Protein AF-A0A1D8AU66-F1 (afdb_monomer_lite)

Structure (mmCIF, N/CA/C/O backbone):
data_AF-A0A1D8AU66-F1
#
_entry.id   AF-A0A1D8AU66-F1
#
loop_
_atom_site.group_PDB
_atom_site.id
_atom_site.type_symbol
_atom_site.label_atom_id
_atom_site.label_alt_id
_atom_site.label_comp_id
_atom_site.label_asym_id
_atom_site.label_entity_id
_atom_site.label_seq_id
_atom_site.pdbx_PDB_ins_code
_atom_site.Cartn_x
_atom_site.Cartn_y
_ato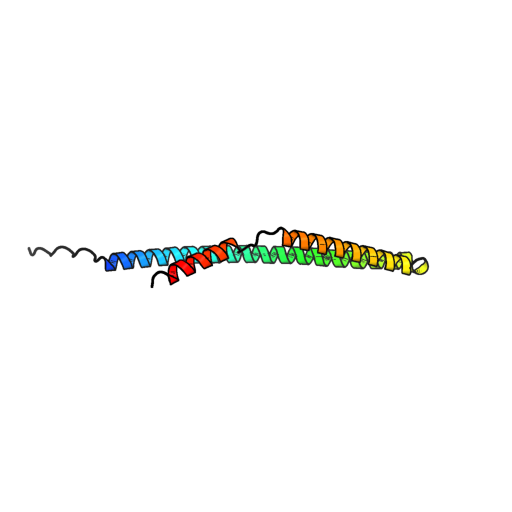m_site.Cartn_z
_atom_site.occupancy
_atom_site.B_iso_or_equiv
_atom_site.auth_seq_id
_atom_site.auth_comp_id
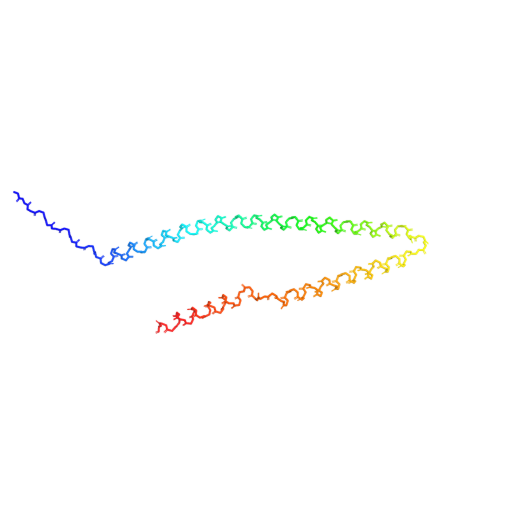_atom_site.auth_asym_id
_atom_site.auth_atom_id
_atom_site.pdbx_PDB_model_num
ATOM 1 N N . MET A 1 1 ? -43.263 4.353 77.482 1.00 49.00 1 MET A N 1
ATOM 2 C CA . MET A 1 1 ? -42.645 3.563 76.398 1.00 49.00 1 MET A CA 1
ATOM 3 C C . MET A 1 1 ? -43.586 3.659 75.216 1.00 49.00 1 MET A C 1
ATOM 5 O O . MET A 1 1 ? -44.596 2.971 75.224 1.00 49.00 1 MET A O 1
ATOM 9 N N . ASP A 1 2 ? -43.315 4.576 74.288 1.00 57.69 2 ASP A N 1
ATOM 10 C CA . ASP A 1 2 ? -44.069 4.679 73.033 1.00 57.69 2 ASP A CA 1
ATOM 11 C C . ASP A 1 2 ? -43.531 3.648 72.027 1.00 57.69 2 ASP A C 1
ATOM 13 O O . ASP A 1 2 ? -42.311 3.565 71.855 1.00 57.69 2 ASP A O 1
ATOM 17 N N . PRO A 1 3 ? -44.389 2.849 71.369 1.00 64.06 3 PRO A N 1
ATOM 18 C CA . PRO A 1 3 ? -43.970 1.966 70.289 1.00 64.06 3 PRO A CA 1
ATOM 19 C C . PRO A 1 3 ? -43.766 2.776 68.998 1.00 64.06 3 PRO A C 1
ATOM 21 O O . PRO A 1 3 ? -44.684 3.433 68.511 1.00 64.06 3 PRO A O 1
ATOM 24 N N . THR A 1 4 ? -42.563 2.733 68.419 1.00 67.25 4 THR A N 1
ATOM 25 C CA . THR A 1 4 ? -42.282 3.340 67.108 1.00 67.25 4 THR A CA 1
ATOM 26 C C . THR A 1 4 ? -42.985 2.551 65.996 1.00 67.25 4 THR A C 1
ATOM 28 O O . THR A 1 4 ? -42.887 1.320 65.991 1.00 67.25 4 THR A O 1
ATOM 31 N N . PRO A 1 5 ? -43.678 3.208 65.046 1.00 66.38 5 PRO A N 1
ATOM 32 C CA . PRO A 1 5 ? -44.357 2.515 63.956 1.00 66.38 5 PRO A CA 1
ATOM 33 C C . PRO A 1 5 ? -43.344 1.823 63.023 1.00 66.38 5 PRO A C 1
ATOM 35 O O . PRO A 1 5 ? -42.224 2.315 62.860 1.00 66.38 5 PRO A O 1
ATOM 38 N N . PRO A 1 6 ? -43.707 0.677 62.417 1.00 64.69 6 PRO A N 1
ATOM 39 C CA . PRO A 1 6 ? -42.821 -0.061 61.525 1.00 64.69 6 PRO A CA 1
ATOM 40 C C . PRO A 1 6 ? -42.542 0.734 60.235 1.00 64.69 6 PRO A C 1
ATOM 42 O O . PRO A 1 6 ? -43.421 1.462 59.765 1.00 64.69 6 PRO A O 1
ATOM 45 N N . PRO A 1 7 ? -41.343 0.603 59.642 1.00 63.94 7 PRO A N 1
ATOM 46 C CA . PRO A 1 7 ? -41.014 1.262 58.383 1.00 63.94 7 PRO A CA 1
ATOM 47 C C . PRO A 1 7 ? -41.921 0.755 57.251 1.00 63.94 7 PRO A C 1
ATOM 49 O O . PRO A 1 7 ? -42.106 -0.451 57.083 1.00 63.94 7 PRO A O 1
ATOM 52 N N . SER A 1 8 ? -42.488 1.682 56.475 1.00 68.00 8 SER A N 1
ATOM 53 C CA . SER A 1 8 ? -43.276 1.381 55.276 1.00 68.00 8 SER A CA 1
ATOM 54 C C . SER A 1 8 ? -42.441 0.577 54.268 1.00 68.00 8 SER A C 1
ATOM 56 O O . SER A 1 8 ? -41.265 0.897 54.076 1.00 68.00 8 SER A O 1
ATOM 58 N N . PRO A 1 9 ? -43.010 -0.449 53.608 1.00 67.00 9 PRO A N 1
ATOM 59 C CA . PRO A 1 9 ? -42.277 -1.249 52.637 1.00 67.00 9 PRO A CA 1
ATOM 60 C C . PRO A 1 9 ? -41.810 -0.362 51.470 1.00 67.00 9 PRO A C 1
ATOM 62 O O . PRO A 1 9 ? -42.581 0.488 51.013 1.00 67.00 9 PRO A O 1
ATOM 65 N N . PRO A 1 10 ? -40.568 -0.533 50.988 1.00 65.06 10 PRO A N 1
ATOM 66 C CA . PRO A 1 10 ? -40.044 0.246 49.872 1.00 65.06 10 PRO A CA 1
ATOM 67 C C . PRO A 1 10 ? -40.964 0.102 48.656 1.00 65.06 10 PRO A C 1
ATOM 69 O O . PRO A 1 10 ? -41.360 -1.003 48.278 1.00 65.06 10 PRO A O 1
ATOM 72 N N . GLY A 1 11 ? -41.349 1.234 48.068 1.00 80.38 11 GLY A N 1
ATOM 73 C CA . GLY A 1 11 ? -42.262 1.251 46.932 1.00 80.38 11 GLY A CA 1
ATOM 74 C C . GLY A 1 11 ? -41.619 0.635 45.687 1.00 80.38 11 GLY A C 1
ATOM 75 O O . GLY A 1 11 ? -40.411 0.732 45.479 1.00 80.38 11 GLY A O 1
ATOM 76 N N . LEU A 1 12 ? -42.436 0.061 44.800 1.00 81.19 12 LEU A N 1
ATOM 77 C CA . LEU A 1 12 ? -41.995 -0.459 43.493 1.00 81.19 12 LEU A CA 1
ATOM 78 C C . LEU A 1 12 ? -41.181 0.570 42.681 1.00 81.19 12 LEU A C 1
ATOM 80 O O . LEU A 1 12 ? -40.279 0.203 41.932 1.00 81.19 12 LEU A O 1
ATOM 84 N N . LEU A 1 13 ? -41.467 1.861 42.870 1.00 84.94 13 LEU A N 1
ATOM 85 C CA . LEU A 1 13 ? -40.744 2.976 42.256 1.00 84.94 13 LEU A CA 1
ATOM 86 C C . LEU A 1 13 ? -39.290 3.089 42.738 1.00 84.94 13 LEU A C 1
ATOM 88 O O . LEU A 1 13 ? -38.414 3.399 41.934 1.00 84.94 13 LEU A O 1
ATOM 92 N N . ASP A 1 14 ? -39.016 2.798 44.011 1.00 81.81 14 ASP A N 1
ATOM 93 C CA . ASP A 1 14 ? -37.648 2.800 44.543 1.00 81.81 14 ASP A CA 1
ATOM 94 C C . ASP A 1 14 ? -36.855 1.598 44.028 1.00 81.81 14 ASP A C 1
ATOM 96 O O . ASP A 1 14 ? -35.682 1.730 43.691 1.00 81.81 14 ASP A O 1
ATOM 100 N N . SER A 1 15 ? -37.506 0.443 43.864 1.00 80.81 15 SER A N 1
ATOM 101 C CA . SER A 1 15 ? -36.875 -0.728 43.239 1.00 80.81 15 SER A CA 1
ATOM 102 C C . SER A 1 15 ? -36.533 -0.477 41.765 1.00 80.81 15 SER A C 1
ATOM 104 O O . SER A 1 15 ? -35.452 -0.842 41.313 1.00 80.81 15 SER A O 1
ATOM 106 N N . LEU A 1 16 ? -37.411 0.201 41.017 1.00 83.19 16 LEU A N 1
ATOM 107 C CA . LEU A 1 16 ? -37.144 0.607 39.631 1.00 83.19 16 LEU A CA 1
ATOM 108 C C . LEU A 1 16 ? -35.994 1.615 39.523 1.00 83.19 16 LEU A C 1
ATOM 110 O O . LEU A 1 16 ? -35.174 1.503 38.614 1.00 83.19 16 LEU A O 1
ATOM 114 N N . ARG A 1 17 ? -35.908 2.572 40.453 1.00 84.25 17 ARG A N 1
ATOM 115 C CA . ARG A 1 17 ? -34.786 3.519 40.520 1.00 84.25 17 ARG A CA 1
ATOM 116 C C . ARG A 1 17 ? -33.468 2.815 40.813 1.00 84.25 17 ARG A C 1
ATOM 118 O O . ARG A 1 17 ? -32.505 3.043 40.095 1.00 84.25 17 ARG A O 1
ATOM 125 N N . LEU A 1 18 ? -33.451 1.901 41.782 1.00 82.12 18 LEU A N 1
ATOM 126 C CA . LEU A 1 18 ? -32.263 1.109 42.106 1.00 82.12 18 LEU A CA 1
ATOM 127 C C . LEU A 1 18 ? -31.803 0.245 40.925 1.00 82.12 18 LEU A C 1
ATOM 129 O O . LEU A 1 18 ? -30.607 0.166 40.649 1.00 82.12 18 LEU A O 1
ATOM 133 N N . LEU A 1 19 ? -32.734 -0.373 40.192 1.00 83.19 19 LEU A N 1
ATOM 134 C CA . LEU A 1 19 ? -32.411 -1.127 38.977 1.00 83.19 19 LEU A CA 1
ATOM 135 C C . LEU A 1 19 ? -31.842 -0.222 37.877 1.00 83.19 19 LEU A C 1
ATOM 137 O O . LEU A 1 19 ? -30.868 -0.597 37.227 1.00 83.19 19 LEU A O 1
ATOM 141 N N . GLY A 1 20 ? -32.419 0.969 37.695 1.00 85.88 20 GLY A N 1
ATOM 142 C CA . GLY A 1 20 ? -31.912 1.984 36.772 1.00 85.88 20 GLY A CA 1
ATOM 143 C C . GLY A 1 20 ? -30.490 2.424 37.116 1.00 85.88 20 GLY A C 1
ATOM 144 O O . GLY A 1 20 ? -29.620 2.387 36.249 1.00 85.88 20 GLY A O 1
ATOM 145 N N . ASP A 1 21 ? -30.227 2.746 38.382 1.00 85.19 21 ASP A N 1
ATOM 146 C CA . ASP A 1 21 ? -28.899 3.151 38.855 1.00 85.19 21 ASP A CA 1
ATOM 147 C C . ASP A 1 21 ? -27.872 2.024 38.697 1.00 85.19 21 ASP A C 1
ATOM 149 O O . ASP A 1 21 ? -26.748 2.263 38.261 1.00 85.19 21 ASP A O 1
ATOM 153 N N . THR A 1 22 ? -28.267 0.775 38.966 1.00 82.62 22 THR A N 1
ATOM 154 C CA . THR A 1 22 ? -27.388 -0.394 38.795 1.00 82.62 22 THR A CA 1
ATOM 155 C C . THR A 1 22 ? -27.046 -0.634 37.320 1.00 82.62 22 THR A C 1
ATOM 157 O O . THR A 1 22 ? -25.907 -0.962 36.990 1.00 82.62 22 THR A O 1
ATOM 160 N N . LEU A 1 23 ? -28.012 -0.447 36.414 1.00 81.12 23 LEU A N 1
ATOM 161 C CA . LEU A 1 23 ? -27.795 -0.551 34.968 1.00 81.12 23 LEU A CA 1
ATOM 162 C C . LEU A 1 23 ? -26.880 0.559 34.447 1.00 81.12 23 LEU A C 1
ATOM 164 O O . LEU A 1 23 ? -25.975 0.281 33.662 1.00 81.12 23 LEU A O 1
ATOM 168 N N . VAL A 1 24 ? -27.098 1.800 34.888 1.00 84.00 24 VAL A N 1
ATOM 169 C CA . VAL A 1 24 ? -26.270 2.950 34.502 1.00 84.00 24 VAL A CA 1
ATOM 170 C C . VAL A 1 24 ? -24.843 2.784 35.023 1.00 84.00 24 VAL A C 1
ATOM 172 O O . VAL A 1 24 ? -23.905 2.963 34.248 1.00 84.00 24 VAL A O 1
ATOM 175 N N . ALA A 1 25 ? -24.668 2.357 36.276 1.00 78.12 25 ALA A N 1
ATOM 176 C CA . ALA A 1 25 ? -23.356 2.060 36.847 1.00 78.12 25 ALA A CA 1
ATOM 177 C C . ALA A 1 25 ? -22.637 0.941 36.073 1.00 78.12 25 ALA A C 1
ATOM 179 O O . ALA A 1 25 ? -21.490 1.105 35.664 1.00 78.12 25 ALA A O 1
ATOM 180 N N . GLY A 1 26 ? -23.333 -0.159 35.765 1.00 79.06 26 GLY A N 1
ATOM 181 C CA . GLY A 1 26 ? -22.753 -1.260 34.989 1.00 79.06 26 GLY A CA 1
ATOM 182 C C . GLY A 1 26 ? -22.412 -0.892 33.538 1.00 79.06 26 GLY A C 1
ATOM 183 O O . GLY A 1 26 ? -21.467 -1.438 32.965 1.00 79.06 26 GLY A O 1
ATOM 184 N N . LEU A 1 27 ? -23.158 0.032 32.925 1.00 78.75 27 LEU A N 1
ATOM 185 C CA . LEU A 1 27 ? -22.838 0.596 31.611 1.00 78.75 27 LEU A CA 1
ATOM 186 C C . LEU A 1 27 ? -21.613 1.510 31.674 1.00 78.75 27 LEU A C 1
ATOM 188 O O . LEU A 1 27 ? -20.774 1.449 30.778 1.00 78.75 27 LEU A O 1
ATOM 192 N N . GLN A 1 28 ? -21.503 2.332 32.715 1.00 79.88 28 GLN A N 1
ATOM 193 C CA . GLN A 1 28 ? -20.388 3.252 32.906 1.00 79.88 28 GLN A CA 1
ATOM 194 C C . GLN A 1 28 ? -19.060 2.500 33.055 1.00 79.88 28 GLN A C 1
ATOM 196 O O . GLN A 1 28 ? -18.121 2.805 32.321 1.00 79.88 28 GLN A O 1
ATOM 201 N N . ASP A 1 29 ? -19.022 1.448 33.878 1.00 79.56 29 ASP A N 1
ATOM 202 C CA . ASP A 1 29 ? -17.837 0.593 34.044 1.00 79.56 29 ASP A CA 1
ATOM 203 C C . ASP A 1 29 ? -17.408 -0.059 32.719 1.00 79.56 29 ASP A C 1
ATOM 205 O O . ASP A 1 29 ? -16.225 -0.121 32.378 1.00 79.56 29 ASP A O 1
ATOM 209 N N . ARG A 1 30 ? -18.379 -0.527 31.922 1.00 83.44 30 ARG A N 1
ATOM 210 C CA . ARG A 1 30 ? -18.102 -1.124 30.608 1.00 83.44 30 ARG A CA 1
ATOM 211 C C . ARG A 1 30 ? -17.628 -0.095 29.594 1.00 83.44 30 ARG A C 1
ATOM 213 O O . ARG A 1 30 ? -16.762 -0.421 28.795 1.00 83.44 30 ARG A O 1
ATOM 22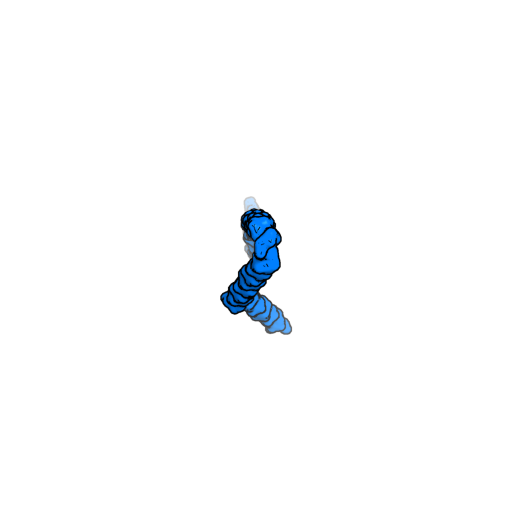0 N N . LEU A 1 31 ? -18.177 1.118 29.596 1.00 82.12 31 LEU A N 1
ATOM 221 C CA . LEU A 1 31 ? -17.725 2.196 28.715 1.00 82.12 31 LEU A CA 1
ATOM 222 C C . LEU A 1 31 ? -16.310 2.655 29.065 1.00 82.12 31 LEU A C 1
ATOM 224 O O . LEU A 1 31 ? -15.542 2.967 28.158 1.00 82.12 31 LEU A O 1
ATOM 228 N N . GLU A 1 32 ? -15.954 2.666 30.348 1.00 80.31 32 GLU A N 1
ATOM 229 C CA . GLU A 1 32 ? -14.601 2.983 30.799 1.00 80.31 32 GLU A CA 1
ATOM 230 C C . GLU A 1 32 ? -13.600 1.919 30.326 1.00 80.31 32 GLU A C 1
ATOM 232 O O . GLU A 1 32 ? -12.607 2.257 29.679 1.00 80.31 32 GLU A O 1
ATOM 237 N N . LEU A 1 33 ? -13.923 0.634 30.511 1.00 82.06 33 LEU A N 1
ATOM 238 C CA . LEU A 1 33 ? -13.135 -0.485 29.979 1.00 82.06 33 LEU A CA 1
ATOM 239 C C . LEU A 1 33 ? -13.042 -0.471 28.445 1.00 82.06 33 LEU A C 1
ATOM 241 O O . LEU A 1 33 ? -11.942 -0.534 27.902 1.00 82.06 33 LEU A O 1
ATOM 245 N N . LEU A 1 34 ? -14.166 -0.310 27.738 1.00 78.75 34 LEU A N 1
ATOM 246 C CA . LEU A 1 34 ? -14.197 -0.231 26.272 1.00 78.75 34 LEU A CA 1
ATOM 247 C C . LEU A 1 34 ? -13.396 0.963 25.746 1.00 78.75 34 LEU A C 1
ATOM 249 O O . LEU A 1 34 ? -12.754 0.859 24.705 1.00 78.75 34 LEU A O 1
ATOM 253 N N . SER A 1 35 ? -13.426 2.102 26.440 1.00 81.00 35 SER A N 1
ATOM 254 C CA . SER A 1 35 ? -12.639 3.284 26.078 1.00 81.00 35 SER A CA 1
ATOM 255 C C . SER A 1 35 ? -11.140 2.998 26.174 1.00 81.00 35 SER A C 1
ATOM 257 O O . SER A 1 35 ? -10.392 3.343 25.257 1.00 81.00 35 SER A O 1
ATOM 259 N N . VAL A 1 36 ? -10.706 2.319 27.239 1.00 76.94 36 VAL A N 1
ATOM 260 C CA . VAL A 1 36 ? -9.304 1.919 27.432 1.00 76.94 36 VAL A CA 1
ATOM 261 C C . VAL A 1 36 ? -8.875 0.881 26.388 1.00 76.94 36 VAL A C 1
ATOM 263 O O . VAL A 1 36 ? -7.850 1.069 25.734 1.00 76.94 36 VAL A O 1
ATOM 266 N N . GLU A 1 37 ? -9.681 -0.155 26.148 1.00 78.12 37 GLU A N 1
ATOM 267 C CA . GLU A 1 37 ? -9.406 -1.173 25.122 1.00 78.12 37 GLU A CA 1
ATOM 268 C C . GLU A 1 37 ? -9.343 -0.562 23.710 1.00 78.12 37 GLU A C 1
ATOM 270 O O . GLU A 1 37 ? -8.438 -0.863 22.928 1.00 78.12 37 GLU A O 1
ATOM 275 N N . LEU A 1 38 ? -10.254 0.364 23.383 1.00 80.06 38 LEU A N 1
ATOM 276 C CA . LEU A 1 38 ? -10.236 1.092 22.110 1.00 80.06 38 LEU A CA 1
ATOM 277 C C . LEU A 1 38 ? -8.999 1.980 21.962 1.00 80.06 38 LEU A C 1
ATOM 279 O O . LEU A 1 38 ? -8.494 2.132 20.848 1.00 80.06 38 LEU A O 1
ATOM 283 N N . GLN A 1 39 ? -8.522 2.601 23.043 1.00 77.94 39 GLN A N 1
ATOM 284 C CA . GLN A 1 39 ? -7.289 3.390 23.020 1.00 77.94 39 GLN A CA 1
ATOM 285 C C . GLN A 1 39 ? -6.066 2.508 22.761 1.00 77.94 39 GLN A C 1
ATOM 287 O O . GLN A 1 39 ? -5.220 2.874 21.939 1.00 77.94 39 GLN A O 1
ATOM 292 N N . GLU A 1 40 ? -5.996 1.339 23.397 1.00 77.69 40 GLU A N 1
ATOM 293 C CA . GLU A 1 40 ? -4.902 0.391 23.196 1.00 77.69 40 GLU A CA 1
ATOM 294 C C . GLU A 1 40 ? -4.886 -0.161 21.762 1.00 77.69 40 GLU A C 1
ATOM 296 O O . GLU A 1 40 ? -3.848 -0.131 21.091 1.00 77.69 40 GLU A O 1
ATOM 301 N N . GLU A 1 41 ? -6.041 -0.578 21.238 1.00 79.25 41 GLU A N 1
ATOM 302 C CA . GLU A 1 41 ? -6.128 -1.126 19.883 1.00 79.25 41 GLU A CA 1
ATOM 303 C C . GLU A 1 41 ? -5.872 -0.051 18.819 1.00 79.25 41 GLU A C 1
ATOM 305 O O . GLU A 1 41 ? -5.171 -0.295 17.836 1.00 79.25 41 GLU A O 1
ATOM 310 N N . LYS A 1 42 ? -6.333 1.189 19.034 1.00 86.50 42 LYS A N 1
ATOM 311 C CA . LYS A 1 42 ? -5.976 2.323 18.168 1.00 86.50 42 LYS A CA 1
ATOM 312 C C . LYS A 1 42 ? -4.472 2.546 18.114 1.00 86.50 42 LYS A C 1
ATOM 314 O O . LYS A 1 42 ? -3.933 2.741 17.025 1.00 86.50 42 LYS A O 1
ATOM 319 N N . PHE A 1 43 ? -3.796 2.522 19.259 1.00 86.75 43 PHE A N 1
ATOM 320 C CA . PHE A 1 43 ? -2.349 2.699 19.305 1.00 86.75 43 PHE A CA 1
ATOM 321 C C . PHE A 1 43 ? -1.628 1.569 18.560 1.00 86.75 43 PHE A C 1
ATOM 323 O O . PHE A 1 43 ? -0.748 1.833 17.736 1.00 86.75 43 PHE A O 1
ATOM 330 N N . ARG A 1 44 ? -2.056 0.318 18.772 1.00 90.62 44 ARG A N 1
ATOM 331 C CA . ARG A 1 44 ? -1.540 -0.859 18.061 1.00 90.62 44 ARG A CA 1
ATOM 332 C C . ARG A 1 44 ? -1.721 -0.730 16.548 1.00 90.62 44 ARG A C 1
ATOM 334 O O . ARG A 1 44 ? -0.762 -0.929 15.804 1.00 90.62 44 ARG A O 1
ATOM 341 N N . LEU A 1 45 ? -2.910 -0.340 16.090 1.00 91.38 45 LEU A N 1
ATOM 342 C CA . LEU A 1 45 ? -3.208 -0.129 14.672 1.00 91.38 45 LEU A CA 1
ATOM 343 C C . LEU A 1 45 ? -2.366 0.995 14.063 1.00 91.38 45 LEU A C 1
ATOM 345 O O . LEU A 1 45 ? -1.839 0.824 12.965 1.00 91.38 45 LEU A O 1
ATOM 349 N N . ILE A 1 46 ? -2.190 2.117 14.768 1.00 93.69 46 ILE A N 1
ATOM 350 C CA . ILE A 1 46 ? -1.328 3.223 14.323 1.00 93.69 46 ILE A CA 1
ATOM 351 C C . ILE A 1 46 ? 0.121 2.750 14.187 1.00 93.69 46 ILE A C 1
ATOM 353 O O . ILE A 1 46 ? 0.776 3.054 13.189 1.00 93.69 46 ILE A O 1
ATOM 357 N N . LEU A 1 47 ? 0.622 1.979 15.153 1.00 94.19 47 LEU A N 1
ATOM 358 C CA . LEU A 1 47 ? 1.990 1.469 15.123 1.00 94.19 47 LEU A CA 1
ATOM 359 C C . LEU A 1 47 ? 2.195 0.466 13.979 1.00 94.19 47 LEU A C 1
ATOM 361 O O . LEU A 1 47 ? 3.181 0.560 13.250 1.00 94.19 47 LEU A O 1
ATOM 365 N N . ILE A 1 48 ? 1.250 -0.457 13.777 1.00 95.50 48 ILE A N 1
ATOM 366 C CA . ILE A 1 48 ? 1.256 -1.388 12.638 1.00 95.50 48 ILE A CA 1
ATOM 367 C C . ILE A 1 48 ? 1.225 -0.610 11.320 1.00 95.50 48 ILE A C 1
ATOM 369 O O . ILE A 1 48 ? 2.016 -0.890 10.421 1.00 95.50 48 ILE A O 1
ATOM 373 N N . PHE A 1 49 ? 0.357 0.396 11.208 1.00 95.56 49 PHE A N 1
ATOM 374 C CA . PHE A 1 49 ? 0.272 1.252 10.030 1.00 95.56 49 PHE A CA 1
ATOM 375 C C . PHE A 1 49 ? 1.593 1.979 9.754 1.00 95.56 49 PHE A C 1
ATOM 377 O O . PHE A 1 49 ? 2.033 2.029 8.604 1.00 95.56 49 PHE A O 1
ATOM 384 N N . LEU A 1 50 ? 2.257 2.493 10.793 1.00 97.56 50 LEU A N 1
ATOM 385 C CA . LEU A 1 50 ? 3.556 3.151 10.675 1.00 97.56 50 LEU A CA 1
ATOM 386 C C . LEU A 1 50 ? 4.636 2.180 10.181 1.00 97.56 50 LEU A C 1
ATOM 388 O O . LEU A 1 50 ? 5.364 2.511 9.247 1.00 97.56 50 LEU A O 1
ATOM 392 N N . TRP A 1 51 ? 4.705 0.971 10.745 1.00 97.56 51 TRP A N 1
ATOM 393 C CA . TRP A 1 51 ? 5.650 -0.063 10.312 1.00 97.56 51 TRP A CA 1
ATOM 394 C C . TRP A 1 51 ? 5.412 -0.516 8.873 1.00 97.56 51 TRP A C 1
ATOM 396 O O . TRP A 1 51 ? 6.365 -0.602 8.099 1.00 97.56 51 TRP A O 1
ATOM 406 N N . ILE A 1 52 ? 4.156 -0.764 8.490 1.00 97.12 52 ILE A N 1
ATOM 407 C CA . ILE A 1 52 ? 3.797 -1.113 7.109 1.00 97.12 52 ILE A CA 1
ATOM 408 C C . ILE A 1 52 ? 4.186 0.028 6.166 1.00 97.12 52 ILE A C 1
ATOM 410 O O . ILE A 1 52 ? 4.807 -0.217 5.134 1.00 97.12 52 ILE A O 1
ATOM 414 N N . SER A 1 53 ? 3.878 1.273 6.530 1.00 97.25 53 SER A N 1
ATOM 415 C CA . SER A 1 53 ? 4.216 2.448 5.720 1.00 97.25 53 SER A CA 1
ATOM 416 C C . SER A 1 53 ? 5.725 2.603 5.548 1.00 97.25 53 SER A C 1
ATOM 418 O O . SER A 1 53 ? 6.192 2.809 4.429 1.00 97.25 53 SER A O 1
ATOM 420 N N . ALA A 1 54 ? 6.497 2.449 6.628 1.00 97.81 54 ALA A N 1
ATOM 421 C CA . ALA A 1 54 ? 7.953 2.494 6.587 1.00 97.81 54 ALA A CA 1
ATOM 422 C C . ALA A 1 54 ? 8.522 1.380 5.695 1.00 97.81 54 ALA A C 1
ATOM 424 O O . ALA A 1 54 ? 9.331 1.657 4.813 1.00 97.81 54 ALA A O 1
ATOM 425 N N . ALA A 1 55 ? 8.047 0.141 5.854 1.00 97.81 55 ALA A N 1
ATOM 426 C CA . ALA A 1 55 ? 8.474 -0.988 5.033 1.00 97.81 55 ALA A CA 1
ATOM 427 C C . ALA A 1 55 ? 8.169 -0.771 3.541 1.00 97.81 55 ALA A C 1
ATOM 429 O O . ALA A 1 55 ? 9.043 -0.977 2.698 1.00 97.81 55 ALA A O 1
ATOM 430 N N . VAL A 1 56 ? 6.958 -0.309 3.208 1.00 96.94 56 VAL A N 1
ATOM 431 C CA . VAL A 1 56 ? 6.557 -0.003 1.825 1.00 96.94 56 VAL A CA 1
ATOM 432 C C . VAL A 1 56 ? 7.406 1.129 1.248 1.00 96.94 56 VAL A C 1
ATOM 434 O O . VAL A 1 56 ? 7.894 1.013 0.125 1.00 96.94 56 VAL A O 1
ATOM 437 N N . PHE A 1 57 ? 7.636 2.199 2.010 1.00 97.81 57 PHE A N 1
ATOM 438 C CA . PHE A 1 57 ? 8.472 3.319 1.582 1.00 97.81 57 PHE A CA 1
ATOM 439 C C . PHE A 1 57 ? 9.914 2.884 1.297 1.00 97.81 57 PHE A C 1
ATOM 441 O O . PHE A 1 57 ? 10.441 3.161 0.217 1.00 97.81 57 PHE A O 1
ATOM 448 N N . THR A 1 58 ? 10.541 2.159 2.227 1.00 98.00 58 THR A N 1
ATOM 449 C CA . THR A 1 58 ? 11.905 1.651 2.048 1.00 98.00 58 THR A CA 1
ATOM 450 C C . THR A 1 58 ? 11.986 0.700 0.854 1.00 98.00 58 THR A C 1
ATOM 452 O O . THR A 1 58 ? 12.896 0.839 0.041 1.00 98.00 58 THR A O 1
ATOM 455 N N . ALA A 1 59 ? 11.011 -0.197 0.674 1.00 97.31 59 ALA A N 1
ATOM 456 C CA . ALA A 1 59 ? 10.957 -1.087 -0.485 1.00 97.31 59 ALA A CA 1
ATOM 457 C C . ALA A 1 59 ? 10.844 -0.320 -1.815 1.00 97.31 59 ALA A C 1
ATOM 459 O O . ALA A 1 59 ? 11.545 -0.651 -2.773 1.00 97.31 59 ALA A O 1
ATOM 460 N N . MET A 1 60 ? 10.014 0.731 -1.879 1.00 96.69 60 MET A N 1
ATOM 461 C CA . MET A 1 60 ? 9.914 1.594 -3.064 1.00 96.69 60 MET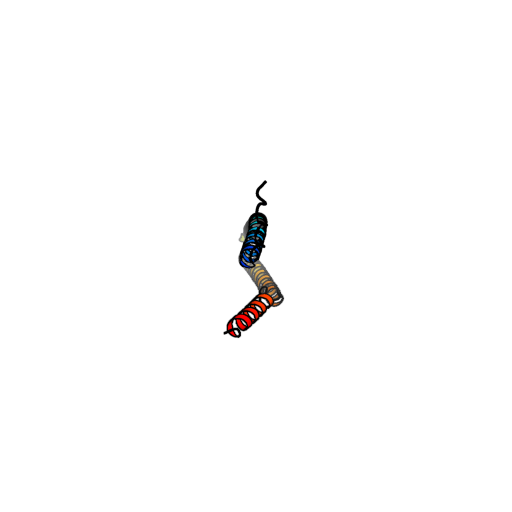 A CA 1
ATOM 462 C C . MET A 1 60 ? 11.240 2.297 -3.371 1.00 96.69 60 MET A C 1
ATOM 464 O O . MET A 1 60 ? 11.657 2.325 -4.527 1.00 96.69 60 MET A O 1
ATOM 468 N N . MET A 1 61 ? 11.932 2.819 -2.353 1.00 98.25 61 MET A N 1
ATOM 469 C CA . MET A 1 61 ? 13.260 3.421 -2.520 1.00 98.25 61 MET A CA 1
ATOM 470 C C . MET A 1 61 ? 14.287 2.413 -3.038 1.00 98.25 61 MET A C 1
ATOM 472 O O . MET A 1 61 ? 15.007 2.711 -3.990 1.00 98.25 61 MET A O 1
ATOM 476 N N . THR A 1 62 ? 14.325 1.202 -2.479 1.00 98.31 62 THR A N 1
ATOM 477 C CA . THR A 1 62 ? 15.207 0.133 -2.965 1.00 98.31 62 THR A CA 1
ATOM 478 C C . THR A 1 62 ? 14.922 -0.215 -4.425 1.00 98.31 62 THR A C 1
ATOM 480 O O . THR A 1 62 ? 15.858 -0.305 -5.216 1.00 98.31 62 THR A O 1
ATOM 483 N N . LEU A 1 63 ? 13.651 -0.367 -4.811 1.00 97.31 63 LEU A N 1
ATOM 484 C CA . LEU A 1 63 ? 13.257 -0.650 -6.196 1.00 97.31 63 LEU A CA 1
ATOM 485 C C . LEU A 1 63 ? 13.635 0.488 -7.153 1.00 97.31 63 LEU A C 1
ATOM 487 O O . LEU A 1 63 ? 14.125 0.225 -8.252 1.00 97.31 63 LEU A O 1
ATOM 491 N N . ALA A 1 64 ? 13.453 1.742 -6.735 1.00 96.81 64 ALA A N 1
ATOM 492 C CA . ALA A 1 64 ? 13.839 2.906 -7.523 1.00 96.81 64 ALA A CA 1
ATOM 493 C C . ALA A 1 64 ? 15.355 2.939 -7.761 1.00 96.81 64 ALA A C 1
ATOM 495 O O . ALA A 1 64 ? 15.793 3.024 -8.908 1.00 96.81 64 ALA A O 1
ATOM 496 N N . PHE A 1 65 ? 16.167 2.793 -6.708 1.00 97.88 65 PHE A N 1
ATOM 497 C CA . PHE A 1 65 ? 17.622 2.751 -6.860 1.00 97.88 65 PHE A CA 1
ATOM 498 C C . PHE A 1 65 ? 18.082 1.548 -7.682 1.00 97.88 65 PHE A C 1
ATOM 500 O O . PHE A 1 65 ? 18.911 1.722 -8.568 1.00 97.88 65 PHE A O 1
ATOM 507 N N . ALA A 1 66 ? 17.498 0.365 -7.477 1.00 96.94 66 ALA A N 1
ATOM 508 C CA . ALA A 1 66 ? 17.791 -0.810 -8.294 1.00 96.94 66 ALA A CA 1
ATOM 509 C C . ALA A 1 66 ? 17.474 -0.569 -9.781 1.00 96.94 66 ALA A C 1
ATOM 511 O O . ALA A 1 66 ? 18.280 -0.917 -10.642 1.00 96.94 66 ALA A O 1
ATOM 512 N N . SER A 1 67 ? 16.347 0.083 -10.090 1.00 95.56 67 SER A N 1
ATOM 513 C CA . SER A 1 67 ? 16.000 0.488 -11.460 1.00 95.56 67 SER A CA 1
ATOM 514 C C . SER A 1 67 ? 17.053 1.410 -12.056 1.00 95.56 67 SER A C 1
ATOM 516 O O . SER A 1 67 ? 17.512 1.178 -13.172 1.00 95.56 67 SER A O 1
ATOM 518 N N . LEU A 1 68 ? 17.450 2.442 -11.305 1.00 95.44 68 LEU A N 1
ATOM 519 C CA . LEU A 1 68 ? 18.490 3.379 -11.723 1.00 95.44 68 LEU A CA 1
ATOM 520 C C . LEU A 1 68 ? 19.809 2.648 -11.978 1.00 95.44 68 LEU A C 1
ATOM 522 O O . LEU A 1 68 ? 20.432 2.885 -13.006 1.00 95.44 68 LEU A O 1
ATOM 526 N N . THR A 1 69 ? 20.210 1.732 -11.095 1.00 95.19 69 THR A N 1
ATOM 527 C CA . THR A 1 69 ? 21.420 0.919 -11.266 1.00 95.19 69 THR A CA 1
ATOM 528 C C . THR A 1 69 ? 21.357 0.082 -12.539 1.00 95.19 69 THR A C 1
ATOM 530 O O . THR A 1 69 ? 22.314 0.085 -13.307 1.00 95.19 69 THR A O 1
ATOM 533 N N . VAL A 1 70 ? 20.236 -0.595 -12.806 1.00 94.31 70 VAL A N 1
ATOM 534 C CA . VAL A 1 70 ? 20.049 -1.380 -14.037 1.00 94.31 70 VAL A CA 1
ATOM 535 C C . VAL A 1 70 ? 20.139 -0.479 -15.268 1.00 94.31 70 VAL A C 1
ATOM 537 O O . VAL A 1 70 ? 20.889 -0.773 -16.194 1.00 94.31 70 VAL A O 1
ATOM 540 N N . VAL A 1 71 ? 19.424 0.646 -15.280 1.00 93.75 71 VAL A N 1
ATOM 541 C CA . VAL A 1 71 ? 19.445 1.584 -16.411 1.00 93.75 71 VAL A CA 1
ATOM 542 C C . VAL A 1 71 ? 20.845 2.154 -16.634 1.00 93.75 71 VAL A C 1
ATOM 544 O O . VAL A 1 71 ? 21.283 2.242 -17.778 1.00 93.75 71 VAL A O 1
ATOM 547 N N . TYR A 1 72 ? 21.559 2.493 -15.561 1.00 95.00 72 TYR A N 1
ATOM 548 C CA . TYR A 1 72 ? 22.923 3.007 -15.627 1.00 95.00 72 TYR A CA 1
ATOM 549 C C . TYR A 1 72 ? 23.905 1.962 -16.176 1.00 95.00 72 TYR A C 1
ATOM 551 O O . TYR A 1 72 ? 24.698 2.273 -17.059 1.00 95.00 72 TYR A O 1
ATOM 559 N N . LEU A 1 73 ? 23.815 0.705 -15.724 1.00 92.19 73 LEU A N 1
ATOM 560 C CA . LEU A 1 73 ? 24.664 -0.392 -16.209 1.00 92.19 73 LEU A CA 1
ATOM 561 C C . LEU A 1 73 ? 24.482 -0.670 -17.708 1.00 92.19 73 LEU A C 1
ATOM 563 O O . LEU A 1 73 ? 25.449 -0.989 -18.396 1.00 92.19 73 LEU A O 1
ATOM 567 N N . PHE A 1 74 ? 23.257 -0.543 -18.220 1.00 92.06 74 PHE A N 1
ATOM 568 C CA . PHE A 1 74 ? 22.923 -0.808 -19.624 1.00 92.06 74 PHE A CA 1
ATOM 569 C C . PHE A 1 74 ? 22.803 0.464 -20.480 1.00 92.06 74 PHE A C 1
ATOM 571 O O . PHE A 1 74 ? 22.269 0.405 -21.590 1.00 92.06 74 PHE A O 1
ATOM 578 N N . TRP A 1 75 ? 23.285 1.611 -19.991 1.00 86.38 75 TRP A N 1
ATOM 579 C CA . TRP A 1 75 ? 23.050 2.919 -20.612 1.00 86.38 75 TRP A CA 1
ATOM 580 C C . TRP A 1 75 ? 23.599 3.026 -22.042 1.00 86.38 75 TRP A C 1
ATOM 582 O O . TRP A 1 75 ? 22.887 3.463 -22.948 1.00 86.38 75 TRP A O 1
ATOM 592 N N . GLU A 1 76 ? 24.833 2.572 -22.259 1.00 86.62 76 GLU A N 1
ATOM 593 C CA . GLU A 1 76 ? 25.506 2.665 -23.562 1.00 86.62 76 GLU A CA 1
ATOM 594 C C . GLU A 1 76 ? 25.027 1.602 -24.562 1.00 86.62 76 GLU A C 1
ATOM 596 O O . GLU A 1 76 ? 24.989 1.835 -25.766 1.00 86.62 76 GLU A O 1
ATOM 601 N N . SER A 1 77 ? 24.636 0.423 -24.079 1.00 85.19 77 SER A N 1
ATOM 602 C CA . SER A 1 77 ? 24.396 -0.752 -24.922 1.00 85.19 77 SER A CA 1
ATOM 603 C C . SER A 1 77 ? 22.918 -1.042 -25.178 1.00 85.19 77 SER A C 1
ATOM 605 O O . SER A 1 77 ? 22.555 -1.461 -26.276 1.00 85.19 77 SER A O 1
ATOM 607 N N . ALA A 1 78 ? 22.046 -0.844 -24.186 1.00 86.31 78 ALA A N 1
ATOM 608 C CA . ALA A 1 78 ? 20.678 -1.358 -24.237 1.00 86.31 78 ALA A CA 1
ATOM 609 C C . ALA A 1 78 ? 19.662 -0.530 -23.426 1.00 86.31 78 ALA A C 1
ATOM 611 O O . ALA A 1 78 ? 18.673 -1.080 -22.938 1.00 86.31 78 ALA A O 1
ATOM 612 N N . ARG A 1 79 ? 19.847 0.795 -23.309 1.00 88.50 79 ARG A N 1
ATOM 613 C CA . ARG A 1 79 ? 18.988 1.678 -22.488 1.00 88.50 79 ARG A CA 1
ATOM 614 C C . ARG A 1 79 ? 17.485 1.483 -22.709 1.00 88.50 79 ARG A C 1
ATOM 616 O O . ARG A 1 79 ? 16.722 1.414 -21.750 1.00 88.50 79 ARG A O 1
ATOM 623 N N . LEU A 1 80 ? 17.057 1.359 -23.970 1.00 90.12 80 LEU A N 1
ATOM 624 C CA . LEU A 1 80 ? 15.642 1.206 -24.324 1.00 90.12 80 LEU A CA 1
ATOM 625 C C . LEU A 1 80 ? 15.102 -0.165 -23.912 1.00 90.12 80 LEU A C 1
ATOM 627 O O . LEU A 1 80 ? 13.975 -0.254 -23.436 1.00 90.12 80 LEU A O 1
ATOM 631 N N . ALA A 1 81 ? 15.908 -1.220 -24.047 1.00 91.75 81 ALA A N 1
ATOM 632 C CA . ALA A 1 81 ? 15.525 -2.559 -23.615 1.00 91.75 81 ALA A CA 1
ATOM 633 C C . ALA A 1 81 ? 15.462 -2.652 -22.083 1.00 91.75 81 ALA A C 1
ATOM 635 O O . ALA A 1 81 ? 14.519 -3.233 -21.555 1.00 91.75 81 ALA A O 1
ATOM 636 N N . ALA A 1 82 ? 16.405 -2.024 -21.369 1.00 92.62 82 ALA A N 1
ATOM 637 C CA . ALA A 1 82 ? 16.389 -1.947 -19.909 1.00 92.62 82 ALA A CA 1
ATOM 638 C C . ALA A 1 82 ? 15.139 -1.211 -19.398 1.00 92.62 82 ALA A C 1
ATOM 640 O O . ALA A 1 82 ? 14.408 -1.745 -18.566 1.00 92.62 82 ALA A O 1
ATOM 641 N N . LEU A 1 83 ? 14.842 -0.028 -19.950 1.00 93.00 83 LEU A N 1
ATOM 642 C CA . LEU A 1 83 ? 13.637 0.738 -19.613 1.00 93.00 83 LEU A CA 1
ATOM 643 C C . LEU A 1 83 ? 12.350 -0.025 -19.954 1.00 93.00 83 LEU A C 1
ATOM 645 O O . LEU A 1 83 ? 11.432 -0.080 -19.134 1.00 93.00 83 LEU A O 1
ATOM 649 N N . GLY A 1 84 ? 12.281 -0.639 -21.137 1.00 94.81 84 GLY A N 1
ATOM 650 C CA . GLY A 1 84 ? 11.125 -1.426 -21.566 1.00 94.81 84 GLY A CA 1
ATOM 651 C C . GLY A 1 84 ? 10.892 -2.653 -20.682 1.00 94.81 84 GLY A C 1
ATOM 652 O O . GLY A 1 84 ? 9.765 -2.903 -20.258 1.00 94.81 84 GLY A O 1
ATOM 653 N N . GLY A 1 85 ? 11.962 -3.372 -20.337 1.00 95.81 85 GLY A N 1
ATOM 654 C CA . GLY A 1 85 ? 11.921 -4.524 -19.438 1.00 95.81 85 GLY A CA 1
ATOM 655 C C . GLY A 1 85 ? 11.453 -4.155 -18.030 1.00 95.81 85 GLY A C 1
ATOM 656 O O . GLY A 1 85 ? 10.542 -4.791 -17.507 1.00 95.81 85 GLY A O 1
ATOM 657 N N . LEU A 1 86 ? 12.007 -3.086 -17.448 1.00 96.06 86 LEU A N 1
ATOM 658 C CA . LEU A 1 86 ? 11.571 -2.552 -16.150 1.00 96.06 86 LEU A CA 1
ATOM 659 C C . LEU A 1 86 ? 10.102 -2.117 -16.167 1.00 96.06 86 LEU A C 1
ATOM 661 O O . LEU A 1 86 ? 9.354 -2.430 -15.243 1.00 96.06 86 LEU A O 1
ATOM 665 N N . THR A 1 87 ? 9.671 -1.456 -17.243 1.00 96.19 87 THR A N 1
ATOM 666 C CA . THR A 1 87 ? 8.277 -1.024 -17.414 1.00 96.19 87 THR A CA 1
ATOM 667 C C . THR A 1 87 ? 7.330 -2.219 -17.451 1.00 96.19 87 THR A C 1
ATOM 669 O O . THR A 1 87 ? 6.340 -2.241 -16.722 1.00 96.19 87 THR A O 1
ATOM 672 N N . LEU A 1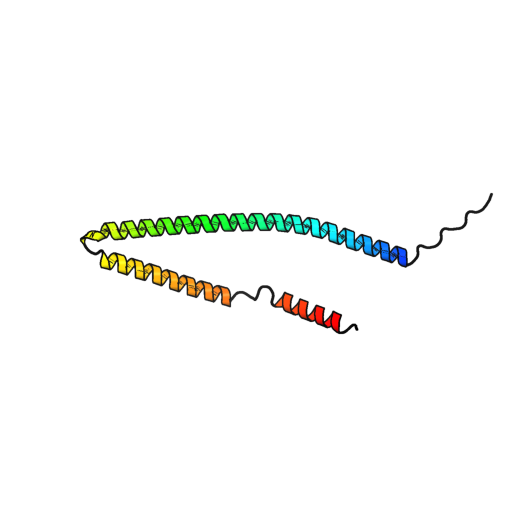 88 ? 7.641 -3.238 -18.259 1.00 97.56 88 LEU A N 1
ATOM 673 C CA . LEU A 1 88 ? 6.841 -4.461 -18.343 1.00 97.56 88 LEU A CA 1
ATOM 674 C C . LEU A 1 88 ? 6.805 -5.213 -17.011 1.00 97.56 88 LEU A C 1
ATOM 676 O O . LEU A 1 88 ? 5.745 -5.689 -16.605 1.00 97.56 88 LEU A O 1
ATOM 680 N N . LEU A 1 89 ? 7.937 -5.280 -16.309 1.00 97.25 89 LEU A N 1
ATOM 681 C CA . LEU A 1 89 ? 8.038 -5.929 -15.008 1.00 97.25 89 LEU A CA 1
ATOM 682 C C . LEU A 1 89 ? 7.162 -5.227 -13.961 1.00 97.25 89 LEU A C 1
ATOM 684 O O . LEU A 1 89 ? 6.372 -5.888 -13.286 1.00 97.25 89 LEU A O 1
ATOM 688 N N . TYR A 1 90 ? 7.237 -3.898 -13.855 1.00 96.56 90 TYR A N 1
ATOM 689 C CA . TYR A 1 90 ? 6.420 -3.139 -12.905 1.00 96.56 90 TYR A CA 1
ATOM 690 C C . TYR A 1 90 ? 4.938 -3.111 -13.273 1.00 96.56 90 TYR A C 1
ATOM 692 O O . TYR A 1 90 ? 4.096 -3.259 -12.386 1.00 96.56 90 TYR A O 1
ATOM 700 N N . ALA A 1 91 ? 4.598 -3.012 -14.559 1.00 97.69 91 ALA A N 1
ATOM 701 C CA . ALA A 1 91 ? 3.216 -3.121 -15.015 1.00 97.69 91 ALA A CA 1
ATOM 702 C C . ALA A 1 91 ? 2.626 -4.510 -14.712 1.00 97.69 91 ALA A C 1
ATOM 704 O O . ALA A 1 91 ? 1.497 -4.615 -14.230 1.00 97.69 91 ALA A O 1
ATOM 705 N N . GLY A 1 92 ? 3.402 -5.575 -14.935 1.00 98.12 92 GLY A N 1
ATOM 706 C CA . GLY A 1 92 ? 3.011 -6.944 -14.604 1.00 98.12 92 GLY A CA 1
ATOM 707 C C . GLY A 1 92 ? 2.798 -7.141 -13.103 1.00 98.12 92 GLY A C 1
ATOM 708 O O . GLY A 1 92 ? 1.758 -7.657 -12.691 1.00 98.12 92 GLY A O 1
ATOM 709 N N . ALA A 1 93 ? 3.735 -6.669 -12.274 1.00 96.69 93 ALA A N 1
ATOM 710 C CA . ALA A 1 93 ? 3.604 -6.712 -10.819 1.00 96.69 93 ALA A CA 1
ATOM 711 C C . ALA A 1 93 ? 2.352 -5.957 -10.338 1.00 96.69 93 ALA A C 1
ATOM 713 O O . ALA A 1 93 ? 1.575 -6.497 -9.548 1.00 96.69 93 ALA A O 1
ATOM 714 N N . LEU A 1 94 ? 2.102 -4.753 -10.867 1.00 96.62 94 LEU A N 1
ATOM 715 C CA . LEU A 1 94 ? 0.902 -3.971 -10.564 1.00 96.62 94 LEU A CA 1
ATOM 716 C C . LEU A 1 94 ? -0.378 -4.732 -10.933 1.00 96.62 94 LEU A C 1
ATOM 718 O O . LEU A 1 94 ? -1.299 -4.805 -10.121 1.00 96.62 94 LEU A O 1
ATOM 722 N N . ALA A 1 95 ? -0.436 -5.336 -12.123 1.00 97.69 95 ALA A N 1
ATOM 723 C CA . ALA A 1 95 ? -1.592 -6.116 -12.555 1.00 97.69 95 ALA A CA 1
ATOM 724 C C . ALA A 1 95 ? -1.872 -7.294 -11.607 1.00 97.69 95 ALA A C 1
ATOM 726 O O . ALA A 1 95 ? -3.015 -7.493 -11.190 1.00 97.69 95 ALA A O 1
ATOM 727 N N . VAL A 1 96 ? -0.833 -8.036 -11.208 1.00 97.75 96 VAL A N 1
ATOM 728 C CA . VAL A 1 96 ? -0.955 -9.145 -10.248 1.00 97.75 96 VAL A CA 1
ATOM 729 C C . VAL A 1 96 ? -1.474 -8.649 -8.898 1.00 97.75 96 VAL A C 1
ATOM 731 O O . VAL A 1 96 ? -2.420 -9.234 -8.369 1.00 97.75 96 VAL A O 1
ATOM 734 N N . ILE A 1 97 ? -0.916 -7.556 -8.366 1.00 95.88 97 ILE A N 1
ATOM 735 C CA . ILE A 1 97 ? -1.344 -6.964 -7.089 1.00 95.88 97 ILE A CA 1
ATOM 736 C C . ILE A 1 97 ? -2.813 -6.539 -7.157 1.00 95.88 97 ILE A C 1
ATOM 738 O O . ILE A 1 97 ? -3.590 -6.895 -6.274 1.00 95.88 97 ILE A O 1
ATOM 742 N N . VAL A 1 98 ? -3.229 -5.839 -8.217 1.00 95.38 98 VAL A N 1
ATOM 743 C CA . VAL A 1 98 ? -4.622 -5.396 -8.393 1.00 95.38 98 VAL A CA 1
ATOM 744 C C . VAL A 1 98 ? -5.573 -6.590 -8.473 1.00 95.38 98 VAL A C 1
ATOM 746 O O . VAL A 1 98 ? -6.622 -6.586 -7.830 1.00 95.38 98 VAL A O 1
ATOM 749 N N . ILE A 1 99 ? -5.222 -7.638 -9.222 1.00 96.81 99 ILE A N 1
ATOM 750 C CA . ILE A 1 99 ? -6.052 -8.846 -9.332 1.00 96.81 99 ILE A CA 1
ATOM 751 C C . ILE A 1 99 ? -6.150 -9.560 -7.979 1.00 96.81 99 ILE A C 1
ATOM 753 O O . ILE A 1 99 ? -7.248 -9.942 -7.567 1.00 96.81 99 ILE A O 1
ATOM 757 N N . ALA A 1 100 ? -5.028 -9.729 -7.278 1.00 94.88 100 ALA A N 1
ATOM 758 C CA . ALA A 1 100 ? -4.990 -10.358 -5.963 1.00 94.88 100 ALA A CA 1
ATOM 759 C C . ALA A 1 100 ? -5.808 -9.561 -4.937 1.00 94.88 100 ALA A C 1
ATOM 761 O O . ALA A 1 100 ? -6.634 -10.141 -4.235 1.00 94.88 100 ALA A O 1
ATOM 762 N N . PHE A 1 101 ? -5.659 -8.235 -4.914 1.00 91.69 101 PHE A N 1
ATOM 763 C CA . PHE A 1 101 ? -6.406 -7.344 -4.030 1.00 91.69 101 PHE A CA 1
ATOM 764 C C . PHE A 1 101 ? -7.910 -7.387 -4.315 1.00 91.69 101 PHE A C 1
ATOM 766 O O . PHE A 1 101 ? -8.710 -7.549 -3.397 1.00 91.69 101 PHE A O 1
ATOM 773 N N . ARG A 1 102 ? -8.319 -7.351 -5.590 1.00 92.56 102 ARG A N 1
ATOM 774 C CA . ARG A 1 102 ? -9.734 -7.501 -5.971 1.00 92.56 102 ARG A CA 1
ATOM 775 C C . ARG A 1 102 ? -10.303 -8.853 -5.550 1.00 92.56 102 ARG A C 1
ATOM 777 O O . ARG A 1 102 ? -11.431 -8.912 -5.071 1.00 92.56 102 ARG A O 1
ATOM 784 N N . ARG A 1 103 ? -9.533 -9.937 -5.701 1.00 91.94 103 ARG A N 1
ATOM 785 C CA . ARG A 1 103 ? -9.931 -11.276 -5.234 1.00 91.94 103 ARG A CA 1
ATOM 786 C C . ARG A 1 103 ? -10.035 -11.347 -3.716 1.00 91.94 103 ARG A C 1
ATOM 788 O O . ARG A 1 103 ? -10.944 -12.000 -3.218 1.00 91.94 103 ARG A O 1
ATOM 795 N N . PHE A 1 104 ? -9.129 -10.690 -3.000 1.00 88.50 104 PHE A N 1
ATOM 796 C CA . PHE A 1 104 ? -9.169 -10.599 -1.546 1.00 88.50 104 PHE A CA 1
ATOM 797 C C . PHE A 1 104 ? -10.429 -9.859 -1.081 1.00 88.50 104 PHE A C 1
ATOM 799 O O . PHE A 1 104 ? -11.191 -10.419 -0.301 1.00 88.50 104 PHE A O 1
ATOM 806 N N . LEU A 1 105 ? -10.718 -8.678 -1.641 1.00 85.94 105 LEU A N 1
ATOM 807 C CA . LEU A 1 105 ? -11.942 -7.919 -1.347 1.00 85.94 105 LEU A CA 1
ATOM 808 C C . LEU A 1 105 ? -13.214 -8.714 -1.665 1.00 85.94 105 LEU A C 1
ATOM 810 O O . LEU A 1 105 ? -14.151 -8.702 -0.878 1.00 85.94 105 LEU A O 1
ATOM 814 N N . ALA A 1 106 ? -13.245 -9.435 -2.787 1.00 87.69 106 ALA A N 1
ATOM 815 C CA . ALA A 1 106 ? -14.406 -10.237 -3.175 1.00 87.69 106 ALA A CA 1
ATOM 816 C C . ALA A 1 106 ? -14.654 -11.457 -2.266 1.00 87.69 106 ALA A C 1
ATOM 818 O O . ALA A 1 106 ? -15.757 -11.995 -2.263 1.00 87.69 106 ALA A O 1
ATOM 819 N N . ARG A 1 107 ? -13.638 -11.920 -1.524 1.00 83.25 107 ARG A N 1
ATOM 820 C CA . ARG A 1 107 ? -13.726 -13.068 -0.604 1.00 83.25 107 ARG A CA 1
ATOM 821 C C . ARG A 1 107 ? -13.960 -12.666 0.851 1.00 83.25 107 ARG A C 1
ATOM 823 O O . ARG A 1 107 ? -14.173 -13.545 1.680 1.00 83.25 107 ARG A O 1
ATOM 830 N N . GLN A 1 108 ? -13.904 -11.375 1.168 1.00 73.88 108 GLN A N 1
ATOM 831 C CA . GLN A 1 108 ? -14.184 -10.877 2.510 1.00 73.88 108 GLN A CA 1
ATOM 832 C C . GLN A 1 108 ? -15.698 -10.970 2.777 1.00 73.88 108 GLN A C 1
ATOM 834 O O . GLN A 1 108 ? -16.474 -10.374 2.023 1.00 73.88 108 GLN A O 1
ATOM 839 N N . PRO A 1 109 ? -16.151 -11.702 3.815 1.00 59.59 109 PRO A N 1
ATOM 840 C CA . PRO A 1 109 ? -17.539 -11.619 4.256 1.00 59.59 109 PRO A CA 1
ATOM 841 C C . PRO A 1 109 ? -17.814 -10.166 4.652 1.00 59.59 109 PRO A C 1
ATOM 843 O O . PRO A 1 109 ? -16.998 -9.555 5.338 1.00 59.59 109 PRO A O 1
ATOM 846 N N . GLN A 1 110 ? -18.917 -9.586 4.169 1.00 59.12 110 GLN A N 1
ATOM 847 C CA . GLN A 1 110 ? -19.238 -8.182 4.432 1.00 59.12 110 GLN A CA 1
ATOM 848 C C . GLN A 1 110 ? -19.191 -7.916 5.948 1.00 59.12 110 GLN A C 1
ATOM 850 O O . GLN A 1 110 ? -20.045 -8.449 6.660 1.00 59.12 110 GLN A O 1
ATOM 855 N N . PRO A 1 111 ? -18.251 -7.089 6.451 1.00 54.94 111 PRO A N 1
ATOM 856 C CA . PRO A 1 111 ? -17.937 -7.011 7.882 1.00 54.94 111 PRO A CA 1
ATOM 857 C C . PRO A 1 111 ? -19.056 -6.409 8.746 1.00 54.94 111 PRO A C 1
ATOM 859 O O . PRO A 1 111 ? -18.904 -6.294 9.953 1.00 54.94 111 PRO A O 1
ATOM 862 N N . PHE A 1 112 ? -20.192 -6.055 8.141 1.00 53.38 112 PHE A N 1
ATOM 863 C CA . PHE A 1 112 ? -21.362 -5.492 8.807 1.00 53.38 112 PHE A CA 1
ATOM 864 C C . PHE A 1 112 ? -22.686 -5.984 8.214 1.00 53.38 112 PHE A C 1
ATOM 866 O O . PHE A 1 112 ? -23.725 -5.432 8.548 1.00 53.38 112 PHE A O 1
ATOM 873 N N . ALA A 1 113 ? -22.701 -6.988 7.326 1.00 60.00 113 ALA A N 1
ATOM 874 C CA . ALA A 1 113 ? -23.969 -7.452 6.749 1.00 60.00 113 ALA A CA 1
ATOM 875 C C . ALA A 1 113 ? -24.877 -8.095 7.805 1.00 60.00 113 ALA A C 1
ATOM 877 O O . ALA A 1 113 ? -26.066 -7.791 7.835 1.00 60.00 113 ALA A O 1
ATOM 878 N N . ALA A 1 114 ? -24.300 -8.901 8.702 1.00 58.34 114 ALA A N 1
ATOM 879 C CA . ALA A 1 114 ? -25.021 -9.477 9.836 1.00 58.34 114 ALA A CA 1
ATOM 880 C C . ALA A 1 114 ? -25.496 -8.382 10.808 1.00 58.34 114 ALA A C 1
ATOM 882 O O . ALA A 1 114 ? -26.679 -8.300 11.110 1.00 58.34 114 ALA A O 1
ATOM 883 N N . THR A 1 115 ? -24.616 -7.451 11.187 1.00 62.03 115 THR A N 1
ATOM 884 C CA . THR A 1 115 ? -24.948 -6.340 12.098 1.00 62.03 115 THR A CA 1
ATOM 885 C C . THR A 1 115 ? -25.981 -5.369 11.510 1.00 62.03 115 THR A C 1
ATOM 887 O O . THR A 1 115 ? -26.836 -4.857 12.223 1.00 62.03 115 THR A O 1
ATOM 890 N N . LEU A 1 116 ? -25.943 -5.101 10.199 1.00 68.50 116 LEU A N 1
ATOM 891 C CA . LEU A 1 116 ? -26.939 -4.271 9.509 1.00 68.50 116 LEU A CA 1
ATOM 892 C C . LEU A 1 116 ? -28.282 -4.989 9.338 1.00 68.50 116 LEU A C 1
ATOM 894 O O . LEU A 1 116 ? -29.311 -4.316 9.248 1.00 68.50 116 LEU A O 1
ATOM 898 N N . GLN A 1 117 ? -28.281 -6.323 9.255 1.00 69.19 117 GLN A N 1
ATOM 899 C CA . GLN A 1 117 ? -29.506 -7.120 9.299 1.00 69.19 117 GLN A CA 1
ATOM 900 C C . GLN A 1 117 ? -30.122 -7.093 10.698 1.00 69.19 117 GLN A C 1
ATOM 902 O O . GLN A 1 117 ? -31.293 -6.738 10.807 1.00 69.19 117 GLN A O 1
ATOM 907 N N . GLU A 1 118 ? -29.330 -7.323 11.745 1.00 68.19 118 GLU A N 1
ATOM 908 C CA . GLU A 1 118 ? -29.798 -7.249 13.137 1.00 68.19 118 GLU A CA 1
ATOM 909 C C . GLU A 1 118 ? -30.325 -5.846 13.486 1.00 68.19 118 GLU A C 1
ATOM 911 O O . GLU A 1 118 ? -31.430 -5.708 14.000 1.00 68.19 118 GLU A O 1
ATOM 916 N N . LEU A 1 119 ? -29.631 -4.771 13.085 1.00 72.75 119 LEU A N 1
ATOM 917 C CA . LEU A 1 119 ? -30.111 -3.391 13.280 1.00 72.75 119 LEU A CA 1
ATOM 918 C C . LEU A 1 119 ? -31.409 -3.072 12.517 1.00 72.75 119 LEU A C 1
ATOM 920 O O . LEU A 1 119 ? -32.157 -2.168 12.905 1.00 72.75 119 LEU A O 1
ATOM 924 N N . LYS A 1 120 ? -31.680 -3.760 11.400 1.00 72.44 120 LYS A N 1
ATOM 925 C CA . LYS A 1 120 ? -32.954 -3.629 10.678 1.00 72.44 120 LYS A CA 1
ATOM 926 C C . LYS A 1 120 ? -34.082 -4.358 11.402 1.00 72.44 120 LYS A C 1
ATOM 928 O O . LYS A 1 120 ? -35.186 -3.815 11.443 1.00 72.44 120 LYS A O 1
ATOM 933 N N . GLU A 1 121 ? -33.814 -5.536 11.954 1.00 70.56 121 GLU A N 1
ATOM 934 C CA . GLU A 1 121 ? -34.785 -6.305 12.739 1.00 70.56 121 GLU A CA 1
ATOM 935 C C . GLU A 1 121 ? -35.139 -5.597 14.051 1.00 70.56 121 GLU A C 1
ATOM 937 O O . GLU A 1 121 ? -36.325 -5.412 14.333 1.00 70.56 121 GLU A O 1
ATOM 942 N N . ASP A 1 122 ? -34.153 -5.056 14.770 1.00 68.88 122 ASP A N 1
ATOM 943 C CA . ASP A 1 122 ? -34.387 -4.254 15.981 1.00 68.88 122 ASP A CA 1
ATOM 944 C C . ASP A 1 122 ? -35.262 -3.026 15.693 1.00 68.88 122 ASP A C 1
ATOM 946 O O . ASP A 1 122 ? -36.207 -2.712 16.424 1.00 68.88 122 ASP A O 1
ATOM 950 N N . ARG A 1 123 ? -35.019 -2.346 14.564 1.00 70.81 123 ARG A N 1
ATOM 951 C CA . ARG A 1 123 ? -35.832 -1.196 14.145 1.00 70.81 123 ARG A CA 1
ATOM 952 C C . ARG A 1 123 ? -37.262 -1.596 13.767 1.00 70.81 123 ARG A C 1
ATOM 954 O O . ARG A 1 123 ? -38.181 -0.802 13.972 1.00 70.81 123 ARG A O 1
ATOM 961 N N . ALA A 1 124 ? -37.462 -2.789 13.208 1.00 73.62 124 ALA A N 1
ATOM 962 C CA . ALA A 1 124 ? -38.795 -3.303 12.908 1.00 73.62 124 ALA A CA 1
ATOM 963 C C . ALA A 1 124 ? -39.570 -3.614 14.198 1.00 73.62 124 ALA A C 1
ATOM 965 O O . ALA A 1 124 ? -40.740 -3.247 14.303 1.00 73.62 124 ALA A O 1
ATOM 966 N N . CYS A 1 125 ? -38.911 -4.184 15.208 1.00 72.50 125 CYS A N 1
ATOM 967 C CA . CYS A 1 125 ? -39.523 -4.476 16.504 1.00 72.50 125 CYS A CA 1
ATOM 968 C C . CYS A 1 125 ? -40.003 -3.194 17.216 1.00 72.50 125 CYS A C 1
ATOM 970 O O . CYS A 1 125 ? -41.155 -3.113 17.638 1.00 72.50 125 CYS A O 1
ATOM 972 N N . ILE A 1 126 ? -39.181 -2.134 17.225 1.00 68.94 126 ILE A N 1
ATOM 973 C CA . ILE A 1 126 ? -39.536 -0.834 17.832 1.00 68.94 126 ILE A CA 1
ATOM 974 C C . ILE A 1 126 ? -40.696 -0.143 17.095 1.00 68.94 126 ILE A C 1
ATOM 976 O O . ILE A 1 126 ? -41.523 0.519 17.718 1.00 68.94 126 ILE A O 1
ATOM 980 N N . ARG A 1 127 ? -40.793 -0.291 15.767 1.00 64.94 127 ARG A N 1
ATOM 981 C CA . ARG A 1 127 ? -41.855 0.349 14.970 1.00 64.94 127 ARG A CA 1
ATOM 982 C C . ARG A 1 127 ? -43.205 -0.369 15.048 1.00 64.94 127 ARG A C 1
ATOM 984 O O . ARG A 1 127 ? -44.218 0.251 14.750 1.00 64.94 127 ARG A O 1
ATOM 991 N N . THR A 1 128 ? -43.220 -1.644 15.432 1.00 55.75 128 THR A N 1
ATOM 992 C CA . THR A 1 128 ? -44.445 -2.463 15.506 1.00 55.75 128 THR A CA 1
ATOM 993 C C . THR A 1 128 ? -45.075 -2.451 16.911 1.00 55.75 128 THR A C 1
ATOM 995 O O . THR A 1 128 ? -46.123 -3.051 17.119 1.00 55.75 128 THR A O 1
ATOM 998 N N . GLY A 1 129 ? -44.448 -1.765 17.876 1.00 55.06 129 GLY A N 1
ATOM 999 C CA . GLY A 1 129 ? -44.926 -1.601 19.256 1.00 55.06 129 GLY A CA 1
ATOM 1000 C C . GLY A 1 129 ? -45.712 -0.310 19.538 1.00 55.06 129 GLY A C 1
ATOM 1001 O O . GLY A 1 129 ? -45.834 0.061 20.703 1.00 55.06 129 GLY A O 1
ATOM 1002 N N . ASN A 1 130 ? -46.211 0.380 18.507 1.00 39.91 130 ASN A N 1
ATOM 1003 C CA . ASN A 1 130 ? -47.114 1.539 18.599 1.00 39.91 130 ASN A CA 1
ATOM 1004 C C . ASN A 1 130 ? -48.335 1.326 17.700 1.00 39.91 130 ASN A C 1
ATOM 1006 O O . ASN A 1 130 ? -49.361 1.994 17.945 1.00 39.91 130 ASN A O 1
#

Sequence (130 aa):
MDPTPPPSPPGLLDSLRLLGDTLVAGLQDRLELLSVELQEEKFRLILIFLWISAAVFTAMMTLAFASLTVVYLFWESARLAALGGLTLLYAGALAVIVIAFRRFLARQPQPFAATLQELKEDRACIRTGN

InterPro domains:
  IPR009937 Putative Actino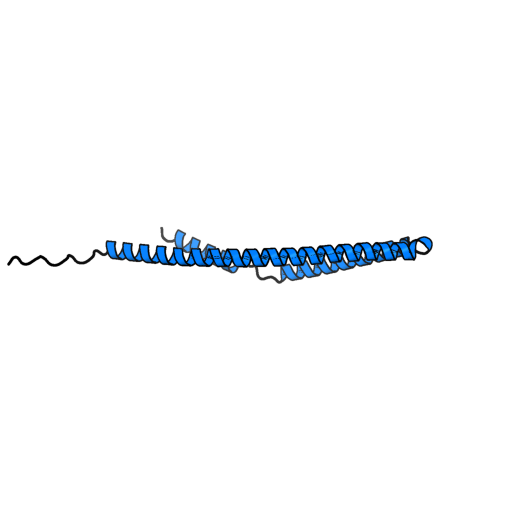bacterial Holin-X, holin superfamily III [PF07332] (15-126)

pLDDT: mean 83.3, std 13.44, range [39.91, 98.31]

Organism: NCBI:txid1838286

Radius of gyration: 32.49 Å; chains: 1; bounding box: 73×18×101 Å

Foldseek 3Di:
DDDDDDDDDDDPVVVVVVVVVVVVVVVVVVVVVVVVVVVVVVVVVVVVVVVVVVVVVVVVVVLVVVLVVQLVVCVVPQNPVSVVVSVVVVVVVVVVVVVVVVVVVVPDDPPCPVVVVVVVVVVVVVVVPD

Secondary structure (DSSP, 8-state):
-PPPPPPPPPPHHHHHHHHHHHHHHHHHHHHHHHHHHHHHHHHHHHHHHHHHHHHHHHHHHHHHHHHHHHHHHTHHHHHHHHHHHHHHHHHHHHHHHHHHHHHHHHHS--TTHHHHHHHHHHHHHHHT--